Protein AF-A0A0C2Z4Y2-F1 (afdb_monomer_lite)

Organism: NCBI:txid1036808

Foldseek 3Di:
DDDPDDPPPPVPPPPPPPVPPPPQPPAPLQVLLVCCVVPVVSLVVLLVVLVDDDDDDPPPPPVDDPVVVVVVVVSRSVSSNVSNVVSVVVSVVVVVVVVVVVVVVVVD

Radius of gyration: 23.35 Å; chains: 1; bounding box: 45×60×67 Å

Structure (mmCIF, N/CA/C/O backbone):
data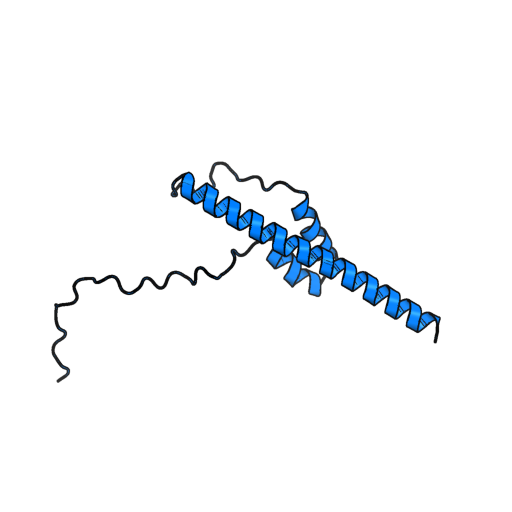_AF-A0A0C2Z4Y2-F1
#
_entry.id   AF-A0A0C2Z4Y2-F1
#
loop_
_atom_site.group_PDB
_atom_site.id
_atom_site.type_symbol
_atom_site.label_atom_id
_atom_site.label_alt_id
_atom_site.label_comp_id
_atom_site.label_asym_id
_atom_site.label_entity_id
_atom_site.label_seq_id
_atom_site.pdbx_PDB_ins_code
_atom_site.Cartn_x
_atom_site.Cartn_y
_atom_site.Cartn_z
_atom_site.occupancy
_atom_site.B_iso_or_equiv
_atom_site.auth_seq_id
_atom_site.auth_comp_id
_atom_site.auth_asym_id
_atom_site.auth_atom_id
_atom_site.pdbx_PDB_model_num
ATOM 1 N N . ALA A 1 1 ? -8.293 -53.001 31.093 1.00 72.25 1 ALA A N 1
ATOM 2 C CA . ALA A 1 1 ? -9.208 -51.843 31.054 1.00 72.25 1 ALA A CA 1
ATOM 3 C C . ALA A 1 1 ? -8.366 -50.573 31.061 1.00 72.25 1 ALA A C 1
ATOM 5 O O . ALA A 1 1 ? -7.317 -50.610 31.701 1.00 72.25 1 ALA A O 1
ATOM 6 N N . PRO A 1 2 ? -8.745 -49.508 30.332 1.00 73.69 2 PRO A N 1
ATOM 7 C CA . PRO A 1 2 ? -8.062 -48.221 30.443 1.00 73.69 2 PRO A CA 1
ATOM 8 C C . PRO A 1 2 ? -8.214 -47.653 31.866 1.00 73.69 2 PRO A C 1
ATOM 10 O O . PRO A 1 2 ? -9.164 -48.030 32.563 1.00 73.69 2 PRO A O 1
ATOM 13 N N . PRO A 1 3 ? -7.284 -46.790 32.317 1.00 77.44 3 PRO A N 1
ATOM 14 C CA . PRO A 1 3 ? -7.408 -46.135 33.611 1.00 77.44 3 PRO A CA 1
ATOM 15 C C . PRO A 1 3 ? -8.699 -45.293 33.663 1.00 77.44 3 PRO A C 1
ATOM 17 O O . PRO A 1 3 ? -9.095 -44.733 32.636 1.00 77.44 3 PRO A O 1
ATOM 20 N N . PRO A 1 4 ? -9.372 -45.208 34.825 1.00 73.94 4 PRO A N 1
ATOM 21 C CA . PRO A 1 4 ? -10.518 -44.324 35.005 1.00 73.94 4 PRO A CA 1
ATOM 22 C C . PRO A 1 4 ? -10.106 -42.877 34.717 1.00 73.94 4 PRO A C 1
ATOM 24 O O . PRO A 1 4 ? -9.117 -42.407 35.276 1.00 73.94 4 PRO A O 1
ATOM 27 N N . TYR A 1 5 ? -10.850 -42.184 33.851 1.00 66.38 5 TYR A N 1
ATOM 28 C CA . TYR A 1 5 ? -10.665 -40.747 33.649 1.00 66.38 5 TYR A CA 1
ATOM 29 C C . TYR A 1 5 ? -10.918 -40.033 34.977 1.00 66.38 5 TYR A C 1
ATOM 31 O O . TYR A 1 5 ? -11.975 -40.205 35.588 1.00 66.38 5 TYR A O 1
ATOM 39 N N . SER A 1 6 ? -9.929 -39.281 35.443 1.00 66.06 6 SER A N 1
ATOM 40 C CA . SER A 1 6 ? -10.031 -38.510 36.668 1.00 66.06 6 SER A CA 1
ATOM 41 C C . SER A 1 6 ? -10.937 -37.284 36.432 1.00 66.06 6 SER A C 1
ATOM 43 O O . SER A 1 6 ? -10.838 -36.630 35.393 1.00 66.06 6 SER A O 1
ATOM 45 N N . PRO A 1 7 ? -11.883 -36.990 37.344 1.00 61.25 7 PRO A N 1
ATOM 46 C CA . PRO A 1 7 ? -12.767 -35.827 37.251 1.00 61.25 7 PRO A CA 1
ATOM 47 C C . PRO A 1 7 ? -12.098 -34.536 37.756 1.00 61.25 7 PRO A C 1
ATOM 49 O O . PRO A 1 7 ? -12.777 -33.530 37.909 1.00 61.25 7 PRO A O 1
ATOM 52 N N . ASP A 1 8 ? -10.786 -34.561 38.011 1.00 58.38 8 ASP A N 1
ATOM 53 C CA . ASP A 1 8 ? -9.941 -33.418 38.388 1.00 58.38 8 ASP A CA 1
ATOM 54 C C . ASP A 1 8 ? -9.624 -32.494 37.204 1.00 58.38 8 ASP A C 1
ATOM 56 O O . ASP A 1 8 ? -8.790 -31.599 37.313 1.00 58.38 8 ASP A O 1
ATOM 60 N N . TRP A 1 9 ? -10.332 -32.667 36.086 1.00 57.78 9 TRP A N 1
ATOM 61 C CA . TRP A 1 9 ? -10.457 -31.632 35.076 1.00 57.78 9 TRP A CA 1
ATOM 62 C C . TRP A 1 9 ? -11.338 -30.505 35.626 1.00 57.78 9 TRP A C 1
ATOM 64 O O . TRP A 1 9 ? -12.458 -30.260 35.169 1.00 57.78 9 TRP A O 1
ATOM 74 N N . ASP A 1 10 ? -10.800 -29.782 36.609 1.00 57.41 10 ASP A N 1
ATOM 75 C CA . ASP A 1 10 ? -11.043 -28.355 36.698 1.00 57.41 10 ASP A CA 1
ATOM 76 C C . ASP A 1 10 ? -10.820 -27.850 35.280 1.00 57.41 10 ASP A C 1
ATOM 78 O O . ASP A 1 10 ? -9.824 -28.201 34.651 1.00 57.41 10 ASP A O 1
ATOM 82 N N . GLY A 1 11 ? -11.758 -27.108 34.710 1.00 56.25 11 GLY A N 1
ATOM 83 C CA . GLY A 1 11 ? -11.564 -26.493 33.407 1.00 56.25 11 GLY A CA 1
ATOM 84 C C . GLY A 1 11 ? -10.469 -25.424 33.460 1.00 56.25 11 GLY A C 1
ATOM 85 O O . GLY A 1 11 ? -10.750 -24.288 33.079 1.00 56.25 11 GLY A O 1
ATOM 86 N N . GLU A 1 12 ? -9.262 -25.756 33.948 1.00 56.84 12 GLU A N 1
ATOM 87 C CA . GLU A 1 12 ? -7.982 -25.144 33.641 1.00 56.84 12 GLU A CA 1
ATOM 88 C C . GLU A 1 12 ? -7.930 -25.064 32.134 1.00 56.84 12 GLU A C 1
ATOM 90 O O . GLU A 1 12 ? -7.552 -25.977 31.403 1.00 56.84 12 GLU A O 1
ATOM 95 N N . LYS A 1 13 ? -8.502 -23.943 31.716 1.00 57.94 13 LYS A N 1
ATOM 96 C CA . LYS A 1 13 ? -8.541 -23.328 30.419 1.00 57.94 13 LYS A CA 1
ATOM 97 C C . LYS A 1 13 ? -7.393 -23.913 29.619 1.00 57.94 13 LYS A C 1
ATOM 99 O O . LYS A 1 13 ? -6.258 -23.462 29.780 1.00 57.94 13 LYS A O 1
ATOM 104 N N . LEU A 1 14 ? -7.699 -24.932 28.798 1.00 60.16 14 LEU A N 1
ATOM 105 C CA . LEU A 1 14 ? -6.798 -25.388 27.741 1.00 60.16 14 LEU A CA 1
ATOM 106 C C . LEU A 1 14 ? -6.175 -24.113 27.185 1.00 60.16 14 LEU A C 1
ATOM 108 O O . LEU A 1 14 ? -6.959 -23.178 26.952 1.00 60.16 14 LEU A O 1
ATOM 112 N N . PRO A 1 15 ? -4.833 -24.005 27.075 1.00 61.94 15 PRO A N 1
ATOM 113 C CA . PRO A 1 15 ? -4.226 -22.784 26.581 1.00 61.94 15 PRO A CA 1
ATOM 114 C C . PRO A 1 15 ? -4.999 -22.443 25.327 1.00 61.94 15 PRO A C 1
ATOM 116 O O . PRO A 1 15 ? -5.088 -23.273 24.419 1.00 61.94 15 PRO A O 1
ATOM 119 N N . ALA A 1 16 ? -5.711 -21.313 25.363 1.00 58.66 16 ALA A N 1
ATOM 120 C CA . ALA A 1 16 ? -6.536 -20.942 24.241 1.00 58.66 16 ALA A CA 1
ATOM 121 C C . ALA A 1 16 ? -5.534 -20.862 23.104 1.00 58.66 16 ALA A C 1
ATOM 123 O O . ALA A 1 16 ? -4.639 -20.013 23.144 1.00 58.66 16 ALA A O 1
ATOM 124 N N . TYR A 1 17 ? -5.614 -21.804 22.162 1.00 56.06 17 TYR A N 1
ATOM 125 C CA . TYR A 1 17 ? -4.904 -21.706 20.907 1.00 56.06 17 TYR A CA 1
ATOM 126 C C . TYR A 1 17 ? -5.569 -20.525 20.222 1.00 56.06 17 TYR A C 1
ATOM 128 O O . TYR A 1 17 ? -6.491 -20.673 19.423 1.00 56.06 17 TYR A O 1
ATOM 136 N N . ALA A 1 18 ? -5.182 -19.325 20.654 1.00 57.06 18 ALA A N 1
ATOM 137 C CA . ALA A 1 18 ? -5.501 -18.113 19.964 1.00 57.06 18 ALA A CA 1
ATOM 138 C C . ALA A 1 18 ? -5.031 -18.391 18.538 1.00 57.06 18 ALA A C 1
ATOM 140 O O . ALA A 1 18 ? -3.897 -18.867 18.379 1.00 57.06 18 ALA A O 1
ATOM 141 N N . PRO A 1 19 ? -5.883 -18.187 17.517 1.00 55.75 19 PRO A N 1
ATOM 142 C CA . PRO A 1 19 ? -5.393 -18.182 16.150 1.00 55.75 19 PRO A CA 1
ATOM 143 C C . PRO A 1 19 ? -4.156 -17.297 16.178 1.00 55.75 19 PRO A C 1
ATOM 145 O O . PRO A 1 19 ? -4.254 -16.162 16.643 1.00 55.75 19 PRO A O 1
ATOM 148 N N . SER A 1 20 ? -2.999 -17.889 15.866 1.00 50.03 20 SER A N 1
ATOM 149 C CA . SER A 1 20 ? -1.673 -17.321 16.109 1.00 50.03 20 SER A CA 1
ATOM 150 C C . SER A 1 20 ? -1.727 -15.816 15.885 1.00 50.03 20 SER A C 1
ATOM 152 O O . SER A 1 20 ? -1.899 -15.370 14.748 1.00 50.03 20 SER A O 1
ATOM 154 N N . SER A 1 21 ? -1.649 -15.039 16.967 1.00 50.44 21 SER A N 1
ATOM 155 C CA . SER A 1 21 ? -1.788 -13.576 16.947 1.00 50.44 21 SER A CA 1
ATOM 156 C C . SER A 1 21 ? -0.684 -12.889 16.134 1.00 50.44 21 SER A C 1
ATOM 158 O O . SER A 1 21 ? -0.688 -11.675 15.976 1.00 50.44 21 SER A O 1
ATOM 160 N N . GLU A 1 22 ? 0.263 -13.669 15.612 1.00 51.88 22 GLU A N 1
ATOM 161 C CA . GLU A 1 22 ? 1.280 -13.270 14.642 1.00 51.88 22 GLU A CA 1
ATOM 162 C C . GLU A 1 22 ? 0.780 -13.234 13.190 1.00 51.88 22 GLU A C 1
ATOM 164 O O . GLU A 1 22 ? 1.483 -12.736 12.310 1.00 51.88 22 GLU A O 1
ATOM 169 N N . SER A 1 23 ? -0.420 -13.744 12.904 1.00 56.84 23 SER A N 1
ATOM 170 C CA . SER A 1 23 ? -1.001 -13.628 11.567 1.00 56.84 23 SER A CA 1
ATOM 171 C C . SER A 1 23 ? -1.469 -12.189 11.339 1.00 56.84 23 SER A C 1
ATOM 173 O O . SER A 1 23 ? -2.533 -11.780 11.797 1.00 56.84 23 SER A O 1
ATOM 175 N N . GLU A 1 24 ? -0.631 -11.395 10.656 1.00 62.28 24 GLU A N 1
ATOM 176 C CA . GLU A 1 24 ? -1.006 -10.058 10.181 1.00 62.28 24 GLU A CA 1
ATOM 177 C C . GLU A 1 24 ? -2.396 -10.127 9.524 1.00 62.28 24 GLU A C 1
ATOM 179 O O . GLU A 1 24 ? -2.613 -11.024 8.694 1.00 62.28 24 GLU A O 1
ATOM 184 N N . PRO A 1 25 ? -3.320 -9.201 9.852 1.00 67.94 25 PRO A N 1
ATOM 185 C CA . PRO A 1 25 ? -4.673 -9.234 9.315 1.00 67.94 25 PRO A CA 1
ATOM 186 C C . PRO A 1 25 ? -4.625 -9.293 7.787 1.00 67.94 25 PRO A C 1
ATOM 188 O O . PRO A 1 25 ? -3.798 -8.630 7.148 1.00 67.94 25 PRO A O 1
ATOM 191 N N . ASP A 1 26 ? -5.487 -10.114 7.187 1.00 74.62 26 ASP A N 1
ATOM 192 C CA . ASP A 1 26 ? -5.578 -10.205 5.733 1.00 74.62 26 ASP A CA 1
ATOM 193 C C . ASP A 1 26 ? -6.171 -8.902 5.191 1.00 74.62 26 ASP A C 1
ATOM 195 O O . ASP A 1 26 ? -7.378 -8.680 5.186 1.00 74.62 26 ASP A O 1
ATOM 199 N N . THR A 1 27 ? -5.282 -8.007 4.764 1.00 82.06 27 THR A N 1
ATOM 200 C CA . THR A 1 27 ? -5.651 -6.711 4.202 1.00 82.06 27 THR A CA 1
ATOM 201 C C . THR A 1 27 ? -5.780 -6.777 2.686 1.00 82.06 27 THR A C 1
ATOM 203 O O . THR A 1 27 ? -5.114 -7.568 2.007 1.00 82.06 27 THR A O 1
ATOM 206 N N . VAL A 1 28 ? -6.587 -5.873 2.127 1.00 82.62 28 VAL A N 1
ATOM 207 C CA . VAL A 1 28 ? -6.733 -5.727 0.672 1.00 82.62 28 VAL A CA 1
ATOM 208 C C . VAL A 1 28 ? -5.376 -5.435 0.023 1.00 82.62 28 VAL A C 1
ATOM 210 O O . VAL A 1 28 ? -5.031 -6.041 -0.989 1.00 82.62 28 VAL A O 1
ATOM 213 N N . ALA A 1 29 ? -4.542 -4.594 0.646 1.00 84.38 29 ALA A N 1
ATOM 214 C CA . ALA A 1 29 ? -3.196 -4.284 0.160 1.00 84.38 29 ALA A CA 1
ATOM 215 C C . ALA A 1 29 ? -2.297 -5.531 0.042 1.00 84.38 29 ALA A C 1
ATOM 217 O O . ALA A 1 29 ? -1.564 -5.679 -0.939 1.00 84.38 29 ALA A O 1
ATOM 218 N N . ARG A 1 30 ? -2.381 -6.466 1.000 1.00 82.31 30 ARG A N 1
ATOM 219 C CA . ARG A 1 30 ? -1.650 -7.743 0.956 1.00 82.31 30 ARG A CA 1
ATOM 220 C C . ARG A 1 30 ? -2.109 -8.620 -0.208 1.00 82.31 30 ARG A C 1
ATOM 222 O O . ARG A 1 30 ? -1.281 -9.258 -0.859 1.00 82.31 30 ARG A O 1
ATOM 229 N N . GLN A 1 31 ? -3.408 -8.649 -0.491 1.00 85.12 31 GLN A N 1
ATOM 230 C CA . GLN A 1 31 ? -3.944 -9.378 -1.641 1.00 85.12 31 GLN A CA 1
ATOM 231 C C . GLN A 1 31 ? -3.508 -8.735 -2.963 1.00 85.12 31 GLN A C 1
ATOM 233 O O . GLN A 1 31 ? -3.022 -9.442 -3.842 1.00 85.12 31 GLN A O 1
ATOM 238 N N . MET A 1 32 ? -3.582 -7.406 -3.084 1.00 85.94 32 MET A N 1
ATOM 239 C CA . MET A 1 32 ? -3.119 -6.672 -4.271 1.00 85.94 32 MET A CA 1
ATOM 240 C C . MET A 1 32 ? -1.634 -6.918 -4.560 1.00 85.94 32 MET A C 1
ATOM 242 O O . MET A 1 32 ? -1.252 -7.058 -5.719 1.00 85.94 32 MET A O 1
ATOM 246 N N . PHE A 1 33 ? -0.798 -7.045 -3.523 1.00 85.44 33 PHE A N 1
ATOM 247 C CA . PHE A 1 33 ? 0.602 -7.435 -3.692 1.00 85.44 33 PHE A CA 1
ATOM 248 C C . PHE A 1 33 ? 0.747 -8.822 -4.331 1.00 85.44 33 PHE A C 1
ATOM 250 O O . PHE A 1 33 ? 1.488 -8.971 -5.303 1.00 85.44 33 PHE A O 1
ATOM 257 N N . LYS A 1 34 ? 0.022 -9.823 -3.807 1.00 85.06 34 LYS A N 1
ATOM 258 C CA . LYS A 1 34 ? 0.045 -11.201 -4.323 1.00 85.06 34 LYS A CA 1
ATOM 259 C C . LYS A 1 34 ? -0.459 -11.270 -5.768 1.00 85.06 34 LYS A C 1
ATOM 261 O O . LYS A 1 34 ? 0.188 -11.887 -6.607 1.00 85.06 34 LYS A O 1
ATOM 266 N N . TYR A 1 35 ? -1.579 -10.610 -6.068 1.00 85.38 35 TYR A N 1
ATOM 267 C CA . TYR A 1 35 ? -2.152 -10.581 -7.417 1.00 85.38 35 TYR A CA 1
ATOM 268 C C . TYR A 1 35 ? -1.331 -9.754 -8.405 1.00 85.38 35 TYR A C 1
ATOM 270 O O . TYR A 1 35 ? -1.319 -10.058 -9.597 1.00 85.38 35 TYR A O 1
AT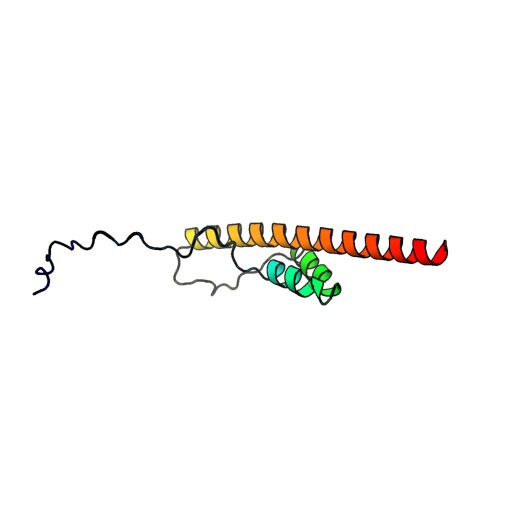OM 278 N N . GLY A 1 36 ? -0.603 -8.742 -7.931 1.00 84.50 36 GLY A N 1
ATOM 279 C CA . GLY A 1 36 ? 0.203 -7.899 -8.804 1.00 84.50 36 GLY A CA 1
ATOM 280 C C . GLY A 1 36 ? 1.360 -8.626 -9.486 1.00 84.50 36 GLY A C 1
ATOM 281 O O . GLY A 1 36 ? 1.793 -8.194 -10.548 1.00 84.50 36 GLY A O 1
ATOM 282 N N . PHE A 1 37 ? 1.789 -9.779 -8.958 1.00 82.06 37 PHE A N 1
ATOM 283 C CA . PHE A 1 37 ? 2.747 -10.643 -9.652 1.00 82.06 37 PHE A CA 1
ATOM 284 C C . PHE A 1 37 ? 2.190 -11.205 -10.972 1.00 82.06 37 PHE A C 1
ATOM 286 O O . PHE A 1 37 ? 2.945 -11.427 -11.912 1.00 82.06 37 PHE A O 1
ATOM 293 N N . LEU A 1 38 ? 0.870 -11.407 -11.058 1.00 82.69 38 LEU A N 1
ATOM 294 C CA . LEU A 1 38 ? 0.192 -11.816 -12.289 1.00 82.69 38 LEU A CA 1
ATOM 295 C C . LEU A 1 38 ? -0.174 -10.607 -13.164 1.00 82.69 38 LEU A C 1
ATOM 297 O O . LEU A 1 38 ? -0.103 -10.684 -14.387 1.00 82.69 38 LEU A O 1
ATOM 301 N N . PHE A 1 39 ? -0.551 -9.488 -12.539 1.00 83.12 39 PHE A N 1
ATOM 302 C CA . PHE A 1 39 ? -0.962 -8.265 -13.226 1.00 83.12 39 PHE A CA 1
ATOM 303 C C . PHE A 1 39 ? -0.343 -7.019 -12.572 1.00 83.12 39 PHE A C 1
ATOM 305 O O . PHE A 1 39 ? -0.910 -6.498 -11.610 1.00 83.12 39 PHE A O 1
ATOM 312 N N . PRO A 1 40 ? 0.750 -6.449 -13.110 1.00 78.75 40 PRO A N 1
ATOM 313 C CA . PRO A 1 40 ? 1.490 -5.357 -12.462 1.00 78.75 40 PRO A CA 1
ATOM 314 C C . PRO A 1 40 ? 0.654 -4.088 -12.212 1.00 78.75 40 PRO A C 1
ATOM 316 O O . PRO A 1 40 ? 0.958 -3.313 -11.308 1.00 78.75 40 PRO A O 1
ATOM 319 N N . ILE A 1 41 ? -0.458 -3.900 -12.934 1.00 83.19 41 ILE A N 1
ATOM 320 C CA . ILE A 1 41 ? -1.426 -2.810 -12.703 1.00 83.19 41 ILE A CA 1
ATOM 321 C C . ILE A 1 41 ? -2.030 -2.878 -11.285 1.00 83.19 41 ILE A C 1
ATOM 323 O O . ILE A 1 41 ? -2.303 -1.844 -10.676 1.00 83.19 41 ILE A O 1
ATOM 327 N N . PHE A 1 42 ? -2.186 -4.072 -10.705 1.00 84.56 42 PHE A N 1
ATOM 328 C CA . PHE A 1 42 ? -2.750 -4.242 -9.361 1.00 84.56 42 PHE A CA 1
ATOM 329 C C . PHE A 1 42 ? -1.842 -3.686 -8.262 1.00 84.56 42 PHE A C 1
ATOM 331 O O . PHE A 1 42 ? -2.339 -3.219 -7.236 1.00 84.56 42 PHE A O 1
ATOM 338 N N . TRP A 1 43 ? -0.524 -3.645 -8.473 1.00 88.44 43 TRP A N 1
ATOM 339 C CA . TRP A 1 43 ? 0.360 -2.963 -7.533 1.00 88.44 43 TRP A CA 1
ATOM 340 C C . TRP A 1 43 ? 0.096 -1.450 -7.498 1.00 88.44 43 TRP A C 1
ATOM 342 O O . TRP A 1 43 ? 0.201 -0.858 -6.426 1.00 88.44 43 TRP A O 1
ATOM 352 N N . ALA A 1 44 ? -0.325 -0.829 -8.609 1.00 86.69 44 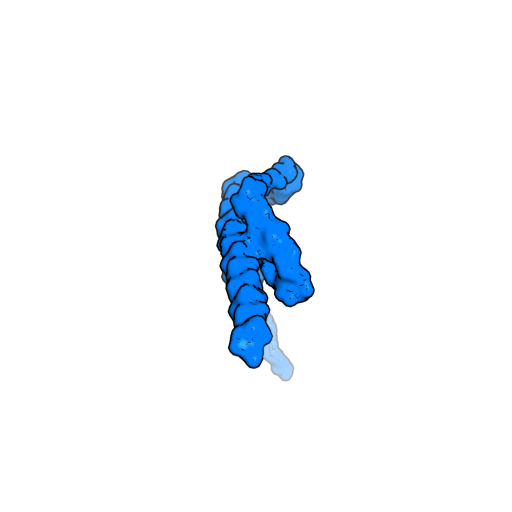ALA A N 1
ATOM 353 C C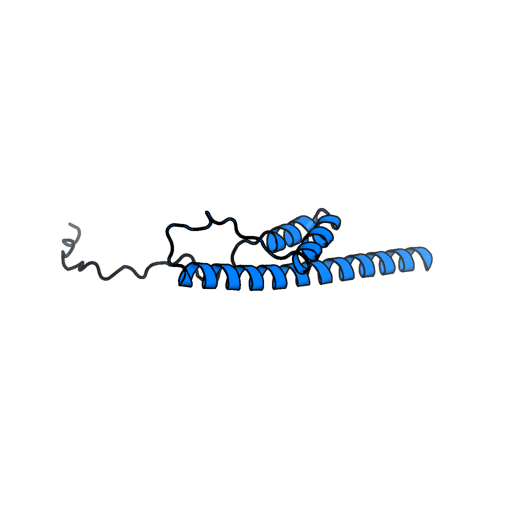A . ALA A 1 44 ? -0.669 0.599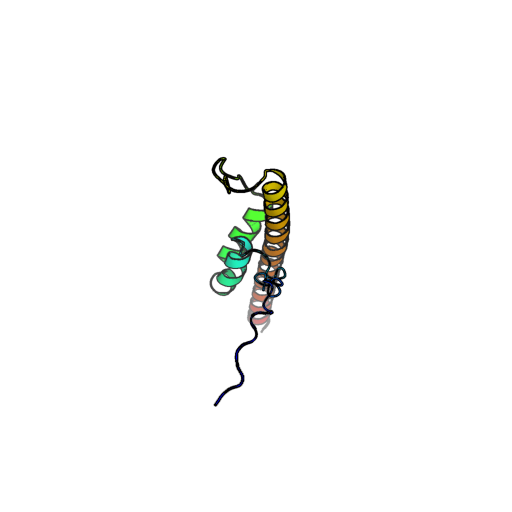 -8.643 1.00 86.69 44 ALA A CA 1
ATOM 354 C C . ALA A 1 44 ? -1.947 0.888 -7.847 1.00 86.69 44 ALA A C 1
ATOM 356 O O . ALA A 1 44 ? -2.004 1.860 -7.094 1.00 86.69 44 ALA A O 1
ATOM 357 N N . ILE A 1 45 ? -2.931 -0.011 -7.935 1.00 86.62 45 ILE A N 1
ATOM 358 C CA . ILE A 1 45 ? -4.127 0.023 -7.084 1.00 86.62 45 ILE A CA 1
ATOM 359 C C . ILE A 1 45 ? -3.715 -0.115 -5.614 1.00 86.62 45 ILE A C 1
ATOM 361 O O . ILE A 1 45 ? -4.149 0.674 -4.784 1.00 86.62 45 ILE A O 1
ATOM 365 N N . GLY A 1 46 ? -2.808 -1.043 -5.288 1.00 85.81 46 GLY A N 1
ATOM 366 C CA . GLY A 1 46 ? -2.253 -1.180 -3.939 1.00 85.81 46 GLY A CA 1
ATOM 367 C C . GLY A 1 46 ? -1.579 0.098 -3.420 1.00 85.81 46 GLY A C 1
ATOM 368 O O . GLY A 1 46 ? -1.743 0.435 -2.254 1.00 85.81 46 GLY A O 1
ATOM 369 N N . VAL A 1 47 ? -0.874 0.846 -4.274 1.00 86.00 47 VAL A N 1
ATOM 370 C CA . VAL A 1 47 ? -0.278 2.148 -3.918 1.00 86.00 47 VAL A CA 1
ATOM 371 C C . VAL A 1 47 ? -1.346 3.212 -3.659 1.00 86.00 47 VAL A C 1
ATOM 373 O O . VAL A 1 47 ? -1.183 4.016 -2.745 1.00 86.00 47 VAL A O 1
ATOM 376 N N . TYR A 1 48 ? -2.459 3.204 -4.397 1.00 86.06 48 TYR A N 1
ATOM 377 C CA . TYR A 1 48 ? -3.567 4.142 -4.180 1.00 86.06 48 TYR A CA 1
ATOM 378 C C . TYR A 1 48 ? -4.176 4.035 -2.767 1.00 86.06 48 TYR A C 1
ATOM 380 O O . TYR A 1 48 ? -4.603 5.041 -2.191 1.00 86.06 48 TYR A O 1
ATOM 388 N N . PHE A 1 49 ? -4.122 2.851 -2.147 1.00 82.31 49 PHE A N 1
ATOM 389 C CA . PHE A 1 49 ? -4.517 2.667 -0.745 1.00 82.31 49 PHE A CA 1
ATOM 390 C C . PHE A 1 49 ? -3.626 3.427 0.258 1.00 82.31 49 PHE A C 1
ATOM 392 O O . PHE A 1 49 ? -4.081 3.689 1.365 1.00 82.31 49 PHE A O 1
ATOM 399 N N . LEU A 1 50 ? -2.404 3.862 -0.096 1.00 79.56 50 LEU A N 1
ATOM 400 C CA . LEU A 1 50 ? -1.604 4.750 0.775 1.00 79.56 50 LEU A CA 1
ATOM 401 C C . LEU A 1 50 ? -2.212 6.145 0.915 1.00 79.56 50 LEU A C 1
ATOM 403 O O . LEU A 1 50 ? -1.992 6.808 1.925 1.00 79.56 50 LEU A O 1
ATOM 407 N N . VAL A 1 51 ? -2.919 6.603 -0.117 1.00 79.94 51 VAL A N 1
ATOM 408 C CA . VAL A 1 51 ? -3.476 7.959 -0.189 1.00 79.94 51 VAL A CA 1
ATOM 409 C C . VAL A 1 51 ? -4.923 7.977 0.303 1.00 79.94 51 VAL A C 1
ATOM 411 O O . VAL A 1 51 ? -5.412 9.001 0.776 1.00 79.94 51 VAL A O 1
ATOM 414 N N . THR A 1 52 ? -5.612 6.839 0.217 1.00 81.00 52 THR A N 1
ATOM 415 C CA . THR A 1 52 ? -7.036 6.748 0.535 1.00 81.00 52 THR A CA 1
ATOM 416 C C . THR A 1 52 ? -7.253 6.520 2.032 1.00 81.00 52 THR A C 1
ATOM 418 O O . THR A 1 52 ? -6.822 5.497 2.564 1.00 81.00 52 THR A O 1
ATOM 421 N N . PRO A 1 53 ? -7.957 7.422 2.742 1.00 72.38 53 PRO A N 1
ATOM 422 C CA . PRO A 1 53 ? -8.318 7.187 4.130 1.00 72.38 53 PRO A CA 1
ATOM 423 C C . PRO A 1 53 ? -9.366 6.074 4.209 1.00 72.38 53 PRO A C 1
ATOM 425 O O . PRO A 1 53 ? -10.445 6.169 3.625 1.00 72.38 53 PRO A O 1
ATOM 428 N N . MET A 1 54 ? -9.062 5.023 4.967 1.00 67.56 54 MET A N 1
ATOM 429 C CA . MET A 1 54 ? -10.006 3.940 5.227 1.00 67.56 54 MET A CA 1
ATOM 430 C C . MET A 1 54 ? -11.210 4.477 6.004 1.00 67.56 54 MET A C 1
ATOM 432 O O . MET A 1 54 ? -11.056 4.958 7.135 1.00 67.56 54 MET A O 1
ATOM 436 N N . ARG A 1 55 ? -12.388 4.422 5.373 1.00 67.19 55 ARG A N 1
ATOM 437 C CA . ARG A 1 55 ? -13.674 4.786 5.972 1.00 67.19 55 ARG A CA 1
ATOM 438 C C . ARG A 1 55 ? -14.309 3.517 6.520 1.00 67.19 55 ARG A C 1
ATOM 440 O O . ARG A 1 55 ? -14.631 2.617 5.753 1.00 67.19 55 ARG A O 1
ATOM 447 N N . VAL A 1 56 ? -14.463 3.455 7.835 1.00 71.81 56 VAL A N 1
ATOM 448 C CA . VAL A 1 56 ? -15.227 2.392 8.489 1.00 71.81 56 VAL A CA 1
ATOM 449 C C . VAL A 1 56 ? -16.708 2.748 8.451 1.00 71.81 56 VAL A C 1
ATOM 451 O O . VAL A 1 56 ? -17.084 3.902 8.671 1.00 71.81 56 VAL A O 1
ATOM 454 N N . THR A 1 57 ? -17.546 1.771 8.125 1.00 75.38 57 THR A N 1
ATOM 455 C CA . THR A 1 57 ? -19.001 1.906 8.227 1.00 75.38 57 THR A CA 1
ATOM 456 C C . THR A 1 57 ? -19.391 1.893 9.709 1.00 75.38 57 THR A C 1
ATOM 458 O O . THR A 1 57 ? -18.788 1.135 10.467 1.00 75.38 57 THR A O 1
ATOM 461 N N . PRO A 1 58 ? -20.383 2.687 10.147 1.00 65.38 58 PRO A N 1
ATOM 462 C CA . PRO A 1 58 ? -20.824 2.703 11.546 1.00 65.38 58 PRO A CA 1
ATOM 463 C C . PRO A 1 58 ? -21.325 1.348 12.088 1.00 65.38 58 PRO A C 1
ATOM 465 O O . PRO A 1 58 ? -21.325 1.155 13.296 1.00 65.38 58 PRO A O 1
ATOM 468 N N . ASP A 1 59 ? -21.678 0.391 11.223 1.00 70.94 59 ASP A N 1
ATOM 469 C CA . ASP A 1 59 ? -22.059 -0.978 11.615 1.00 70.94 59 ASP A CA 1
ATOM 470 C C . ASP A 1 59 ? -20.863 -1.932 11.821 1.00 70.94 59 ASP A C 1
ATOM 472 O O . ASP A 1 59 ? -21.039 -3.136 12.002 1.00 70.94 59 ASP A O 1
ATOM 476 N N . TRP A 1 60 ? -19.626 -1.430 11.771 1.00 66.62 60 TRP A N 1
ATOM 477 C CA . TRP A 1 60 ? -18.433 -2.266 11.883 1.00 66.62 60 TRP A CA 1
ATOM 478 C C . TRP A 1 60 ? -18.201 -2.765 13.319 1.00 66.62 60 TRP A C 1
ATOM 480 O O . TRP A 1 60 ? -17.914 -1.980 14.221 1.00 66.62 60 TRP A O 1
ATOM 490 N N . GLU A 1 61 ? -18.262 -4.088 13.506 1.00 64.69 61 GLU A N 1
ATOM 491 C CA . GLU A 1 61 ? -17.970 -4.793 14.768 1.00 64.69 61 GLU A CA 1
ATOM 492 C C . GLU A 1 61 ? -18.782 -4.294 15.979 1.00 64.69 61 GLU A C 1
ATOM 494 O O . GLU A 1 61 ? -18.233 -4.106 17.067 1.00 64.69 61 GLU A O 1
ATOM 499 N N . GLN A 1 62 ? -20.101 -4.125 15.805 1.00 65.06 62 GLN A N 1
ATOM 500 C CA . GLN A 1 62 ? -21.029 -3.679 16.860 1.00 65.06 62 GLN A CA 1
ATOM 501 C C . GLN A 1 62 ? -20.937 -4.491 18.169 1.00 65.06 62 GLN A C 1
ATOM 503 O O . GLN A 1 62 ? -21.158 -3.942 19.246 1.00 65.06 62 GLN A O 1
ATOM 508 N N . ASP A 1 63 ? -20.525 -5.758 18.091 1.00 72.12 63 ASP A N 1
ATOM 509 C CA . ASP A 1 63 ? -20.395 -6.663 19.239 1.00 72.12 63 ASP A CA 1
ATOM 510 C C . ASP A 1 63 ? -19.154 -6.409 20.119 1.00 72.12 63 ASP A C 1
ATOM 512 O O . ASP A 1 63 ? -19.039 -6.990 21.198 1.00 72.12 63 ASP A O 1
ATOM 516 N N . LYS A 1 64 ? -18.208 -5.562 19.682 1.00 71.06 64 LYS A N 1
ATOM 517 C CA . LYS A 1 64 ? -16.966 -5.273 20.423 1.00 71.06 64 LYS A CA 1
ATOM 518 C C . LYS A 1 64 ? -16.971 -3.910 21.094 1.00 71.06 64 LYS A C 1
ATOM 520 O O . LYS A 1 64 ? -17.606 -2.975 20.616 1.00 71.06 64 LYS A O 1
ATOM 525 N N . THR A 1 65 ? -16.206 -3.786 22.175 1.00 79.00 65 THR A N 1
ATOM 526 C CA . THR A 1 65 ? -15.998 -2.522 22.895 1.00 79.00 65 THR A CA 1
ATOM 527 C C . THR A 1 65 ? -15.294 -1.494 21.998 1.00 79.00 65 THR A C 1
ATOM 529 O O . THR A 1 65 ? -14.404 -1.858 21.230 1.00 79.00 65 THR A O 1
ATOM 532 N N . GLU A 1 66 ? -15.634 -0.206 22.126 1.00 76.50 66 GLU A N 1
ATOM 533 C CA . GLU A 1 66 ? -15.030 0.894 21.344 1.00 76.50 66 GLU A CA 1
ATOM 534 C C . GLU A 1 66 ? -13.487 0.872 21.376 1.00 76.50 66 GLU A C 1
ATOM 536 O O . GLU A 1 66 ? -12.833 0.989 20.340 1.00 76.50 66 GLU A O 1
ATOM 541 N N . GLU A 1 67 ? -12.890 0.602 22.543 1.00 76.44 67 GLU A N 1
ATOM 542 C CA . GLU A 1 67 ? -11.430 0.512 22.698 1.00 76.44 67 GLU A CA 1
ATOM 543 C C . GLU A 1 67 ? -10.794 -0.641 21.901 1.00 76.44 67 GLU A C 1
ATOM 545 O O . GLU A 1 67 ? -9.660 -0.536 21.424 1.00 76.44 67 GLU A O 1
ATOM 550 N N . GLU A 1 68 ? -11.493 -1.769 21.755 1.00 78.38 68 GLU A N 1
ATOM 551 C CA . GLU A 1 68 ? -11.005 -2.898 20.958 1.00 78.38 68 GLU A CA 1
ATOM 552 C C . GLU A 1 68 ? -11.091 -2.587 19.465 1.00 78.38 68 GLU A C 1
ATOM 554 O O . GLU A 1 68 ? -10.167 -2.914 18.715 1.00 78.38 68 GLU A O 1
ATOM 559 N N . ARG A 1 69 ? -12.151 -1.892 19.036 1.00 77.31 69 ARG A N 1
ATOM 560 C CA . ARG A 1 69 ? -12.317 -1.463 17.642 1.00 77.31 69 ARG A CA 1
ATOM 561 C C . ARG A 1 69 ? -11.206 -0.514 17.212 1.00 77.31 69 ARG A C 1
ATOM 563 O O . ARG A 1 69 ? -10.630 -0.699 16.141 1.00 77.31 69 ARG A O 1
ATOM 570 N N . GLU A 1 70 ? -10.841 0.455 18.050 1.00 79.62 70 GLU A N 1
ATOM 571 C CA . GLU A 1 70 ? -9.735 1.376 17.755 1.00 79.62 70 GLU A CA 1
ATOM 572 C C . GLU A 1 70 ? -8.387 0.650 17.629 1.00 79.62 70 GLU A C 1
ATOM 574 O O . GLU A 1 70 ? -7.586 0.940 16.728 1.00 79.62 70 GLU A O 1
ATOM 579 N N . LYS A 1 71 ? -8.136 -0.349 18.484 1.00 81.50 71 LYS A N 1
ATOM 580 C CA . LYS A 1 71 ? -6.932 -1.193 18.402 1.00 81.50 71 LYS A CA 1
ATOM 581 C C . LYS A 1 71 ? -6.904 -2.022 17.120 1.00 81.50 71 LYS A C 1
ATOM 583 O O . LYS A 1 71 ? -5.864 -2.111 16.470 1.00 81.50 71 LYS A O 1
ATOM 588 N N . ILE A 1 72 ? -8.028 -2.609 16.720 1.00 81.81 72 ILE A N 1
ATOM 589 C CA . ILE A 1 72 ? -8.123 -3.377 15.471 1.00 81.81 72 ILE A CA 1
ATOM 590 C C . ILE A 1 72 ? -7.901 -2.454 14.268 1.00 81.81 72 ILE A C 1
ATOM 592 O O . ILE A 1 72 ? -7.079 -2.756 13.402 1.00 81.81 72 ILE A O 1
ATOM 596 N N . LEU A 1 73 ? -8.554 -1.291 14.246 1.00 82.12 73 LEU A N 1
ATOM 597 C CA . LEU A 1 73 ? -8.461 -0.338 13.143 1.00 82.12 73 LEU A CA 1
ATOM 598 C C . LEU A 1 73 ? -7.045 0.229 12.978 1.00 82.12 73 LEU A C 1
ATOM 600 O O . LEU A 1 73 ? -6.541 0.353 11.858 1.00 82.12 73 LEU A O 1
ATOM 604 N N . SER A 1 74 ? -6.382 0.559 14.087 1.00 82.94 74 SER A N 1
ATOM 605 C CA . SER A 1 74 ? -5.000 1.048 14.066 1.00 82.94 74 SER A CA 1
ATOM 606 C C . SER A 1 74 ? -4.023 -0.022 13.570 1.00 82.94 74 SER A C 1
ATOM 608 O O . SER A 1 74 ? -3.200 0.269 12.695 1.00 82.94 74 SER A O 1
ATOM 610 N N . ASN A 1 75 ? -4.158 -1.270 14.028 1.00 84.56 75 ASN A N 1
ATOM 611 C CA . ASN A 1 75 ? -3.366 -2.399 13.532 1.00 84.56 75 ASN A CA 1
ATOM 612 C C . ASN A 1 75 ? -3.593 -2.667 12.036 1.00 84.56 75 ASN A C 1
ATOM 614 O O . ASN A 1 75 ? -2.639 -2.919 11.291 1.00 84.56 75 ASN A O 1
ATOM 618 N N . LEU A 1 76 ? -4.838 -2.561 11.571 1.00 83.06 76 LEU A N 1
ATOM 619 C CA . LEU A 1 76 ? -5.194 -2.773 10.171 1.00 83.06 76 LEU A CA 1
ATOM 620 C C . LEU A 1 76 ? -4.587 -1.679 9.279 1.00 83.06 76 LEU A C 1
ATOM 622 O O . LEU A 1 76 ? -3.931 -2.000 8.289 1.00 83.06 76 LEU A O 1
ATOM 626 N N . ARG A 1 77 ? -4.660 -0.402 9.688 1.00 83.81 77 ARG A N 1
ATOM 627 C CA . ARG A 1 77 ? -3.999 0.719 8.985 1.00 83.81 77 ARG A CA 1
ATOM 628 C C . ARG A 1 77 ? -2.484 0.567 8.902 1.00 83.81 77 ARG A C 1
ATOM 630 O O . ARG A 1 77 ? -1.883 0.817 7.854 1.00 83.81 77 ARG A O 1
ATOM 637 N N . GLN A 1 78 ? -1.838 0.164 9.993 1.00 85.75 78 GLN A N 1
ATOM 638 C CA . GLN A 1 78 ? -0.393 -0.063 9.977 1.00 85.75 78 GLN A CA 1
ATOM 639 C C . GLN A 1 78 ? -0.021 -1.203 9.027 1.00 85.75 78 GLN A C 1
ATOM 641 O O . GLN A 1 78 ? 0.954 -1.102 8.285 1.00 85.75 78 GLN A O 1
ATOM 646 N N . THR A 1 79 ? -0.808 -2.275 9.018 1.00 85.69 79 THR A N 1
ATOM 647 C CA . THR A 1 79 ? -0.587 -3.414 8.124 1.00 85.69 79 THR A CA 1
ATOM 648 C C . THR A 1 79 ? -0.800 -3.017 6.663 1.00 85.69 79 THR A C 1
ATOM 650 O O . THR A 1 79 ? 0.069 -3.264 5.828 1.00 85.69 79 THR A O 1
ATOM 653 N N . GLU A 1 80 ? -1.892 -2.325 6.341 1.00 85.88 80 GLU A N 1
ATOM 654 C CA . GLU A 1 80 ? -2.157 -1.850 4.980 1.00 85.88 80 GLU A CA 1
ATOM 655 C C . GLU A 1 80 ? -1.055 -0.945 4.447 1.00 85.88 80 GLU A C 1
ATOM 657 O O . GLU A 1 80 ? -0.549 -1.175 3.352 1.00 85.88 80 GLU A O 1
ATOM 662 N N . THR A 1 81 ? -0.626 0.045 5.230 1.00 86.06 81 THR A N 1
ATOM 663 C CA . THR A 1 81 ? 0.427 0.975 4.799 1.00 86.06 81 THR A CA 1
ATOM 664 C C . THR A 1 81 ? 1.765 0.270 4.580 1.00 86.06 81 THR A C 1
ATOM 666 O O . THR A 1 81 ? 2.483 0.597 3.632 1.00 86.06 81 THR A O 1
ATOM 669 N N . LYS A 1 82 ? 2.104 -0.734 5.402 1.00 88.94 82 LYS A N 1
ATOM 670 C CA . LYS A 1 82 ? 3.291 -1.579 5.190 1.00 88.94 82 LYS A CA 1
ATOM 671 C C . LYS A 1 82 ? 3.213 -2.314 3.852 1.00 88.94 82 LYS A C 1
ATOM 673 O O . LYS A 1 82 ? 4.159 -2.254 3.067 1.00 88.94 82 LYS A O 1
ATOM 678 N N . TRP A 1 83 ? 2.097 -2.985 3.574 1.00 88.00 83 TRP A N 1
ATOM 679 C CA . TRP A 1 83 ? 1.918 -3.745 2.334 1.00 88.00 83 TRP A CA 1
ATOM 680 C C . TRP A 1 83 ? 1.820 -2.847 1.101 1.00 88.00 83 TRP A C 1
ATOM 682 O O . TRP A 1 83 ? 2.426 -3.146 0.076 1.00 88.00 83 TRP A O 1
ATOM 692 N N . ALA A 1 84 ? 1.165 -1.699 1.209 1.00 88.31 84 ALA A N 1
ATOM 693 C CA . ALA A 1 84 ? 1.054 -0.752 0.114 1.00 88.31 84 ALA A CA 1
ATOM 694 C C . ALA A 1 84 ? 2.409 -0.105 -0.242 1.00 88.31 84 ALA A C 1
ATOM 696 O O . ALA A 1 84 ? 2.724 0.068 -1.420 1.00 88.31 84 ALA A O 1
ATOM 697 N N . LYS A 1 85 ? 3.288 0.140 0.745 1.00 89.56 85 LYS A N 1
ATOM 698 C CA . LYS A 1 85 ? 4.694 0.502 0.479 1.00 89.56 85 LYS A CA 1
ATOM 699 C C . LYS A 1 85 ? 5.448 -0.616 -0.243 1.00 89.56 85 LYS A C 1
ATOM 701 O O . LYS A 1 85 ? 6.221 -0.330 -1.150 1.00 89.56 85 LYS A O 1
ATOM 706 N N . ARG A 1 86 ? 5.228 -1.886 0.119 1.00 90.94 86 ARG A N 1
ATOM 707 C CA . ARG A 1 86 ? 5.822 -3.028 -0.606 1.00 90.94 86 ARG A CA 1
ATOM 708 C C . ARG A 1 86 ? 5.338 -3.085 -2.062 1.00 90.94 86 ARG A C 1
ATOM 710 O O . ARG A 1 86 ? 6.157 -3.331 -2.941 1.00 90.94 86 ARG A O 1
ATOM 717 N N . CYS A 1 87 ? 4.063 -2.782 -2.332 1.00 88.38 87 CYS A N 1
ATOM 718 C CA . CYS A 1 87 ? 3.541 -2.640 -3.700 1.00 88.38 87 CYS A CA 1
ATOM 719 C C . CYS A 1 87 ? 4.238 -1.518 -4.487 1.00 88.38 87 CYS A C 1
ATOM 721 O O . CYS A 1 87 ? 4.550 -1.712 -5.659 1.00 88.38 87 CYS A O 1
ATOM 723 N N . LEU A 1 88 ? 4.536 -0.376 -3.851 1.00 89.81 88 LEU A N 1
ATOM 724 C CA . LEU A 1 88 ? 5.302 0.709 -4.480 1.00 89.81 88 LEU A CA 1
ATOM 725 C C . LEU A 1 88 ? 6.691 0.224 -4.919 1.00 89.81 88 LEU A C 1
ATOM 727 O O . LEU A 1 88 ? 7.082 0.415 -6.068 1.00 89.81 88 LEU A O 1
ATOM 731 N N . TRP A 1 89 ? 7.425 -0.431 -4.015 1.00 93.19 89 TRP A N 1
ATOM 732 C CA . TRP A 1 89 ? 8.755 -0.964 -4.321 1.00 93.19 89 TRP A CA 1
ATOM 733 C C . TRP A 1 89 ? 8.717 -2.034 -5.413 1.00 93.19 89 TRP A C 1
ATOM 735 O O . TRP A 1 89 ? 9.582 -2.032 -6.286 1.00 93.19 89 TRP A O 1
ATOM 745 N N . ALA A 1 90 ? 7.702 -2.903 -5.409 1.00 89.69 90 ALA A N 1
ATOM 746 C CA . ALA A 1 90 ? 7.507 -3.895 -6.463 1.00 89.69 90 ALA A CA 1
ATOM 747 C C . ALA A 1 90 ? 7.296 -3.243 -7.838 1.00 89.69 90 ALA A C 1
ATOM 749 O O . ALA A 1 90 ? 7.945 -3.648 -8.800 1.00 89.69 90 ALA A O 1
ATOM 750 N N . LEU A 1 91 ? 6.475 -2.188 -7.926 1.00 89.56 91 LEU A N 1
ATOM 751 C CA . LEU A 1 91 ? 6.300 -1.430 -9.170 1.00 89.56 91 LEU A CA 1
ATOM 752 C C . LEU A 1 91 ? 7.595 -0.804 -9.662 1.00 89.56 91 LEU A C 1
ATOM 754 O O . LEU A 1 91 ? 7.931 -0.939 -10.835 1.00 89.56 91 LEU A O 1
ATOM 758 N N . ILE A 1 92 ? 8.318 -0.120 -8.773 1.00 92.19 92 ILE A N 1
ATOM 759 C CA . ILE A 1 92 ? 9.584 0.526 -9.127 1.00 92.19 92 ILE A CA 1
ATOM 760 C C . ILE A 1 92 ? 10.563 -0.525 -9.653 1.00 92.19 92 ILE A C 1
ATOM 762 O O . ILE A 1 92 ? 11.122 -0.354 -10.734 1.00 92.19 92 ILE A O 1
ATOM 766 N N . SER A 1 93 ? 10.716 -1.640 -8.931 1.00 92.19 93 SER A N 1
ATOM 767 C CA . SER A 1 93 ? 11.575 -2.748 -9.350 1.00 92.19 93 SER A CA 1
ATOM 768 C C . SER A 1 93 ? 11.170 -3.290 -10.719 1.00 92.19 93 SER A C 1
ATOM 770 O O . SER A 1 93 ? 12.032 -3.530 -11.558 1.00 92.19 93 SER A O 1
ATOM 772 N N . PHE A 1 94 ? 9.872 -3.458 -10.968 1.00 90.44 94 PHE A N 1
ATOM 773 C CA . PHE A 1 94 ? 9.359 -3.969 -12.234 1.00 90.44 94 PHE A CA 1
ATOM 774 C C . PHE A 1 94 ? 9.703 -3.053 -13.415 1.00 90.44 94 PHE A C 1
ATOM 776 O O . PHE A 1 94 ? 10.236 -3.522 -14.421 1.00 90.44 94 PHE A O 1
ATOM 783 N N . PHE A 1 95 ? 9.477 -1.742 -13.282 1.00 92.00 95 PHE A N 1
ATOM 784 C CA . PHE A 1 95 ? 9.839 -0.782 -14.328 1.00 92.00 95 PHE A CA 1
ATOM 785 C C . PHE A 1 95 ? 11.350 -0.710 -14.558 1.00 92.00 95 PHE A C 1
ATOM 787 O O . PHE A 1 95 ? 11.781 -0.678 -15.709 1.00 92.00 95 PHE A O 1
ATOM 794 N N . VAL A 1 96 ? 12.159 -0.742 -13.495 1.00 94.75 96 VAL A N 1
ATOM 795 C CA . VAL A 1 96 ? 13.625 -0.786 -13.615 1.00 94.75 96 VAL A CA 1
ATOM 796 C C . VAL A 1 96 ? 14.066 -2.030 -14.389 1.00 94.75 96 VAL A C 1
ATOM 798 O O . VAL A 1 96 ? 14.841 -1.907 -15.334 1.00 94.75 96 VAL A O 1
ATOM 801 N N . CYS A 1 97 ? 13.535 -3.212 -14.061 1.00 93.94 97 CYS A N 1
ATOM 802 C CA . CYS A 1 97 ? 13.835 -4.443 -14.794 1.00 93.94 97 CYS A CA 1
ATOM 803 C C . CYS A 1 97 ? 13.459 -4.341 -16.280 1.00 93.94 97 CYS A C 1
ATOM 805 O O . CYS A 1 97 ? 14.262 -4.717 -17.129 1.00 93.94 97 CYS A O 1
ATOM 807 N N . ILE A 1 98 ? 12.284 -3.793 -16.608 1.00 93.81 98 ILE A N 1
ATOM 808 C CA . ILE A 1 98 ? 11.866 -3.584 -18.004 1.00 93.81 98 ILE A CA 1
ATOM 809 C C . ILE A 1 98 ? 12.839 -2.662 -18.742 1.00 93.81 98 ILE A C 1
ATOM 811 O O . ILE A 1 98 ? 13.267 -2.992 -19.845 1.00 93.81 98 ILE A O 1
ATOM 815 N N . ILE A 1 99 ? 13.212 -1.529 -18.141 1.00 95.19 99 ILE A N 1
ATOM 816 C CA . ILE A 1 99 ? 14.140 -0.571 -18.755 1.00 95.19 99 ILE A CA 1
ATOM 817 C C . ILE A 1 99 ? 15.493 -1.235 -19.027 1.00 95.19 99 ILE A C 1
ATOM 819 O O . ILE A 1 99 ? 16.038 -1.072 -20.116 1.00 95.19 99 ILE A O 1
ATOM 823 N N . LEU A 1 100 ? 16.011 -2.018 -18.076 1.00 95.88 100 LEU A N 1
ATOM 824 C CA . LEU A 1 100 ? 17.268 -2.750 -18.245 1.00 95.88 100 LEU A CA 1
ATOM 825 C C . LEU A 1 100 ? 17.189 -3.788 -19.372 1.00 95.88 100 LEU A C 1
ATOM 827 O O . LEU A 1 100 ? 18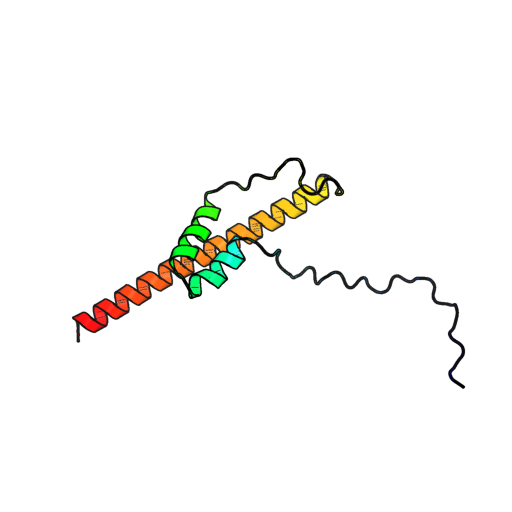.123 -3.890 -20.162 1.00 95.88 100 LEU A O 1
ATOM 831 N N . ILE A 1 101 ? 16.076 -4.521 -19.481 1.00 95.88 101 ILE A N 1
ATOM 832 C CA . ILE A 1 101 ? 15.857 -5.495 -20.561 1.00 95.88 101 ILE A CA 1
ATOM 833 C C . ILE A 1 101 ? 15.809 -4.792 -21.920 1.00 95.88 101 ILE A C 1
ATOM 835 O O . ILE A 1 101 ? 16.480 -5.222 -22.853 1.00 95.88 101 ILE A O 1
ATOM 839 N N . ILE A 1 102 ? 15.058 -3.694 -22.035 1.00 96.31 102 ILE A N 1
ATOM 840 C CA . ILE A 1 102 ? 14.968 -2.919 -23.279 1.00 96.31 102 ILE A CA 1
ATOM 841 C C . ILE A 1 102 ? 16.343 -2.366 -23.660 1.00 96.31 102 ILE A C 1
ATOM 843 O O . ILE A 1 102 ? 16.756 -2.506 -24.806 1.00 96.31 102 ILE A O 1
ATOM 847 N N . ALA A 1 103 ? 17.073 -1.780 -22.709 1.00 95.69 103 ALA A N 1
ATOM 848 C CA . ALA A 1 103 ? 18.415 -1.265 -22.953 1.00 95.69 103 ALA A CA 1
ATOM 849 C C . ALA A 1 103 ? 19.369 -2.373 -23.421 1.00 95.69 103 ALA A C 1
ATOM 851 O O . ALA A 1 103 ? 20.110 -2.164 -24.375 1.00 95.69 103 ALA A O 1
ATOM 852 N N . ALA A 1 104 ? 19.317 -3.558 -22.808 1.00 95.19 104 ALA A N 1
ATOM 853 C CA . ALA A 1 104 ? 20.116 -4.700 -23.238 1.00 95.19 104 ALA A CA 1
ATOM 854 C C . ALA A 1 104 ? 19.774 -5.138 -24.669 1.00 95.19 104 ALA A C 1
ATOM 856 O O . ALA A 1 104 ? 20.681 -5.381 -25.450 1.00 95.19 104 ALA A O 1
ATOM 857 N N . ILE A 1 105 ? 18.489 -5.188 -25.036 1.00 96.12 105 ILE A N 1
ATOM 858 C CA . ILE A 1 105 ? 18.061 -5.544 -26.399 1.00 96.12 105 ILE A CA 1
ATOM 859 C C . ILE A 1 105 ? 18.509 -4.495 -27.424 1.00 96.12 105 ILE A C 1
ATOM 861 O O . ILE A 1 105 ? 18.849 -4.852 -28.541 1.00 96.12 105 ILE A O 1
ATOM 865 N N . VAL A 1 106 ? 18.488 -3.210 -27.066 1.00 95.38 106 VAL A N 1
ATOM 866 C CA . VAL A 1 106 ? 18.865 -2.115 -27.976 1.00 95.38 106 VAL A CA 1
ATOM 867 C C . VAL A 1 106 ? 20.385 -1.991 -28.143 1.00 95.38 106 VAL A C 1
ATOM 869 O O . VAL A 1 106 ? 20.841 -1.525 -29.184 1.00 95.38 106 VAL A O 1
ATOM 872 N N . LEU A 1 107 ? 21.166 -2.353 -27.120 1.00 89.81 107 LEU A N 1
ATOM 873 C CA . LEU A 1 107 ? 22.631 -2.245 -27.118 1.00 89.81 107 LEU A CA 1
ATOM 874 C C . LEU A 1 107 ? 23.355 -3.493 -27.652 1.00 89.81 107 LEU A C 1
ATOM 876 O O . LEU A 1 107 ? 24.566 -3.421 -27.871 1.00 89.81 107 LEU A O 1
ATOM 880 N N . VAL A 1 108 ? 22.644 -4.611 -27.816 1.00 80.69 108 VAL A N 1
ATOM 881 C CA . VAL A 1 108 ? 23.123 -5.850 -28.459 1.00 80.69 108 VAL A CA 1
ATOM 882 C C . VAL A 1 108 ? 22.884 -5.775 -29.960 1.00 80.69 108 VAL A C 1
ATOM 884 O O . VAL A 1 108 ? 23.839 -6.089 -30.704 1.00 80.69 108 VAL A O 1
#

Secondary structure (DSSP, 8-state):
-PPPPPS-----------S-TTS----HHHHHHHHHTT-THHHHHHHHTTTS-----TTTTTTS-HHHHHHHHHHHHHHHHHHHHHHHHHHHHHHHHHHHHHHHHHH-

pLDDT: mean 78.53, std 12.41, range [50.03, 96.31]

Sequence (108 aa):
APPPYSPDWDGEKLPAYAPSSESEPDTVARQMFKYGFLFPIFWAIGVYFLVTPMRVTPDWEQDKTEEEREKILSNLRQTETKWAKRCLWALISFFVCIILIIAAIVLV